Protein AF-A0A1Y3BVQ4-F1 (afdb_monomer)

pLDDT: mean 81.41, std 15.71, range [42.53, 96.19]

InterPro domains:
  IPR001849 Pleckstrin homology domain [PS50003] (1-66)
  IPR011993 PH-like domain superfamily [G3DSA:2.30.29.30] (3-71)

Secondary structure (DSSP, 8-state):
-----------GGGEEEEEGGG-TT-----SEEEEEETTS--EEEEE-SSHHHHHHHHHHHHHHHHHHHHTT-

Mean predicted aligned error: 7.71 Å

Nearest PDB structures (foldseek):
  1kz7-assembly1_A  TM=8.190E-01  e=8.625E-02  Mus musculus
  1kz7-assembly2_C  TM=8.199E-01  e=2.317E-01  Mus musculus
  1kzg-assembly2_C  TM=8.306E-01  e=2.317E-01  Mus musculus
  1kzg-assembly1_A  TM=8.307E-01  e=2.644E-01  Mus musculus
  5ulm-assembly2_B  TM=7.900E-01  e=1.285E+00  Homo sapiens

Foldseek 3Di:
DPDPDDDDDDDLLQKDKADPVPPPPDPDQFQWIWIAGVVSPDIDIDHDPDSVVSVVVNVVSVVVNVVVVVVVD

Radius of gyration: 14.13 Å; Cα contacts (8 Å, |Δi|>4): 78; chains: 1; bounding box: 42×25×34 Å

Solvent-accessible surface area (backbone atoms only — not comparable to full-atom values): 4607 Å² total; per-residue (Å²): 132,86,77,81,70,82,82,82,84,76,68,63,86,52,47,47,80,44,73,64,60,74,52,94,82,55,99,58,88,48,32,39,35,36,41,27,36,82,81,66,80,49,76,46,79,47,74,47,94,37,55,67,55,35,53,50,51,52,51,52,51,54,49,52,44,52,58,56,53,68,74,73,113

Organism: Euroglyphus maynei (NCBI:txid6958)

Structure (mmCIF, N/CA/C/O backbone):
data_AF-A0A1Y3BVQ4-F1
#
_entry.id   AF-A0A1Y3BVQ4-F1
#
loop_
_atom_site.group_PDB
_atom_site.id
_atom_site.type_symbol
_atom_site.label_atom_id
_atom_site.label_alt_id
_atom_site.label_comp_id
_atom_site.label_asym_id
_atom_site.label_entity_id
_atom_site.label_seq_id
_atom_site.pdbx_PDB_ins_code
_atom_site.Cartn_x
_atom_site.Cartn_y
_atom_site.Cartn_z
_atom_site.occupancy
_atom_site.B_iso_or_equiv
_atom_site.auth_seq_id
_atom_site.auth_comp_id
_atom_site.auth_asym_id
_atom_site.auth_atom_id
_atom_site.pdbx_PDB_model_num
ATOM 1 N N . THR A 1 1 ? -25.573 5.443 -11.642 1.00 43.41 1 THR A N 1
ATOM 2 C CA . THR A 1 1 ? -24.394 4.941 -10.903 1.00 43.41 1 THR A CA 1
ATOM 3 C C . THR A 1 1 ? -23.496 6.123 -10.598 1.00 43.41 1 THR A C 1
ATOM 5 O O . THR A 1 1 ? -22.923 6.671 -11.531 1.00 43.41 1 THR A O 1
ATOM 8 N N . PRO A 1 2 ? -23.446 6.625 -9.354 1.00 42.53 2 PRO A N 1
ATOM 9 C CA . PRO A 1 2 ? -22.663 7.818 -9.063 1.00 42.53 2 PRO A CA 1
ATOM 10 C C . PRO A 1 2 ? -21.168 7.483 -9.172 1.00 42.53 2 PRO A C 1
ATOM 12 O O . PRO A 1 2 ? -20.663 6.662 -8.415 1.00 42.53 2 PRO A O 1
ATOM 15 N N . ASN A 1 3 ? -20.509 8.082 -10.168 1.00 43.97 3 ASN A N 1
ATOM 16 C CA . ASN A 1 3 ? -19.075 8.364 -10.274 1.00 43.97 3 ASN A CA 1
ATOM 17 C C . ASN A 1 3 ? -18.130 7.374 -9.570 1.00 43.97 3 ASN A C 1
ATOM 19 O O . ASN A 1 3 ? -17.535 7.695 -8.541 1.00 43.97 3 ASN A O 1
ATOM 23 N N . LEU A 1 4 ? -17.910 6.202 -10.174 1.00 53.59 4 LEU A N 1
ATOM 24 C CA . LEU A 1 4 ? -16.670 5.459 -9.940 1.00 53.59 4 LEU A CA 1
ATOM 25 C C . LEU A 1 4 ? -15.528 6.320 -10.493 1.00 53.59 4 LEU A C 1
ATOM 27 O O . LEU A 1 4 ? -15.262 6.318 -11.693 1.00 53.59 4 LEU A O 1
ATOM 31 N N . LEU A 1 5 ? -14.919 7.128 -9.620 1.00 59.91 5 LEU A N 1
ATOM 32 C CA . LEU A 1 5 ? -13.681 7.851 -9.900 1.00 59.91 5 LEU A CA 1
ATOM 33 C C . LEU A 1 5 ? -12.697 6.887 -10.574 1.00 59.91 5 LEU A C 1
ATOM 35 O O . LEU A 1 5 ? -12.515 5.762 -10.107 1.00 59.91 5 LEU A O 1
ATOM 39 N N . ALA A 1 6 ? -12.099 7.316 -11.685 1.00 64.44 6 ALA A N 1
ATOM 40 C CA . ALA A 1 6 ? -11.180 6.499 -12.465 1.00 64.44 6 ALA A CA 1
ATOM 41 C C . ALA A 1 6 ? -10.104 5.873 -11.560 1.0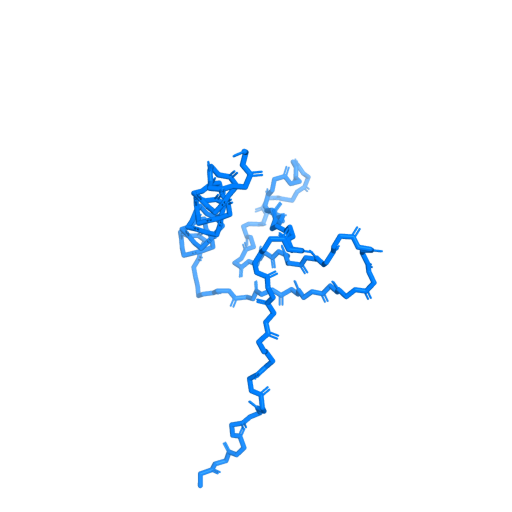0 64.44 6 ALA A C 1
ATOM 43 O O . ALA A 1 6 ? -9.353 6.580 -10.884 1.00 64.44 6 ALA A O 1
ATOM 44 N N . CYS A 1 7 ? -10.024 4.541 -11.542 1.00 69.94 7 CYS A N 1
ATOM 45 C CA . CYS A 1 7 ? -8.975 3.839 -10.815 1.00 69.94 7 CYS A CA 1
ATOM 46 C C . CYS A 1 7 ? -7.626 4.129 -11.481 1.00 69.94 7 CYS A C 1
ATOM 48 O O . CYS A 1 7 ? -7.377 3.704 -12.612 1.00 69.94 7 CYS A O 1
ATOM 50 N N . LYS A 1 8 ? -6.735 4.827 -10.775 1.00 74.94 8 LYS A N 1
ATOM 51 C CA . LYS A 1 8 ? -5.349 4.991 -11.212 1.00 74.94 8 LYS A CA 1
ATOM 52 C C . LYS A 1 8 ? -4.599 3.693 -10.918 1.00 74.94 8 LYS A C 1
ATOM 54 O O . LYS A 1 8 ? -4.527 3.270 -9.769 1.00 74.94 8 LYS A O 1
ATOM 59 N N . LYS A 1 9 ? -4.070 3.050 -11.958 1.00 82.75 9 LYS A N 1
ATOM 60 C CA . LYS A 1 9 ? -3.162 1.906 -11.821 1.00 82.75 9 LYS A CA 1
ATOM 61 C C . LYS A 1 9 ? -1.742 2.433 -11.662 1.00 82.75 9 LYS A C 1
ATOM 63 O O . LYS A 1 9 ? -1.365 3.376 -12.355 1.00 82.75 9 LYS A O 1
ATOM 68 N N . PHE A 1 10 ? -0.970 1.828 -10.773 1.00 83.25 10 PHE A N 1
ATOM 69 C CA . PHE A 1 10 ? 0.429 2.176 -10.564 1.00 83.25 10 PHE A CA 1
ATOM 70 C C . PHE A 1 10 ? 1.281 0.911 -10.398 1.00 83.25 10 PHE A C 1
ATOM 72 O O . PHE A 1 10 ? 0.801 -0.079 -9.836 1.00 83.25 10 PHE A O 1
ATOM 79 N N . PRO A 1 11 ? 2.523 0.918 -10.909 1.00 87.56 11 PRO A N 1
ATOM 80 C CA . PRO A 1 11 ? 3.440 -0.207 -10.781 1.00 87.56 11 PRO A CA 1
ATOM 81 C C . PRO A 1 11 ? 3.908 -0.343 -9.331 1.00 87.56 11 PRO A C 1
ATOM 83 O O . PRO A 1 11 ? 4.538 0.552 -8.779 1.00 87.56 11 PRO A O 1
ATOM 86 N N . LEU A 1 12 ? 3.627 -1.489 -8.710 1.00 86.94 12 LEU A N 1
ATOM 87 C CA . LEU A 1 12 ? 3.893 -1.714 -7.285 1.00 86.94 12 LEU A CA 1
ATOM 88 C C . LEU A 1 12 ? 5.373 -1.541 -6.896 1.00 86.94 12 LEU A C 1
ATOM 90 O O . LEU A 1 12 ? 5.674 -1.161 -5.769 1.00 86.94 12 LEU A O 1
ATOM 94 N N . LEU A 1 13 ? 6.293 -1.812 -7.826 1.00 88.56 13 LEU A N 1
ATOM 95 C CA . LEU A 1 13 ? 7.735 -1.695 -7.603 1.00 88.56 13 LEU A CA 1
ATOM 96 C C . LEU A 1 13 ? 8.229 -0.253 -7.455 1.00 88.56 13 LEU A C 1
ATOM 98 O O . LEU A 1 13 ? 9.315 -0.072 -6.919 1.00 88.56 13 LEU A O 1
ATOM 102 N N . GLU A 1 14 ? 7.463 0.741 -7.909 1.00 89.38 14 GLU A N 1
ATOM 103 C CA . GLU A 1 14 ? 7.822 2.166 -7.817 1.00 89.38 14 GLU A CA 1
ATOM 104 C C . GLU A 1 14 ? 7.249 2.842 -6.565 1.00 89.38 14 GLU A C 1
ATOM 106 O O . GLU A 1 14 ? 7.415 4.048 -6.377 1.00 89.38 14 GLU A O 1
ATOM 111 N N . TRP A 1 15 ? 6.545 2.080 -5.724 1.00 91.62 15 TRP A N 1
ATOM 112 C CA . TRP A 1 15 ? 5.802 2.591 -4.581 1.00 91.62 15 TRP A CA 1
ATOM 113 C C . TRP A 1 15 ? 6.269 1.949 -3.279 1.00 91.62 15 TRP A C 1
ATOM 115 O O . TRP A 1 15 ? 6.506 0.746 -3.185 1.00 91.62 15 TRP A O 1
ATOM 125 N N . THR A 1 16 ? 6.363 2.772 -2.239 1.00 91.50 16 THR A N 1
ATOM 126 C CA . THR A 1 16 ? 6.730 2.366 -0.884 1.00 91.50 16 THR A CA 1
ATOM 127 C C . THR A 1 16 ? 5.559 2.587 0.065 1.00 91.50 16 THR A C 1
ATOM 129 O O . THR A 1 16 ? 4.896 3.624 0.026 1.00 91.50 16 THR A O 1
ATOM 132 N N . VAL A 1 17 ? 5.308 1.596 0.925 1.00 93.75 17 VAL A N 1
ATOM 133 C CA . VAL A 1 17 ? 4.265 1.644 1.954 1.00 93.75 17 VAL A CA 1
ATOM 134 C C . VAL A 1 17 ? 4.855 1.961 3.328 1.00 93.75 17 VAL A C 1
ATOM 136 O O . VAL A 1 17 ? 5.810 1.315 3.768 1.00 93.75 17 VAL A O 1
ATOM 139 N N . PHE A 1 18 ? 4.255 2.923 4.026 1.00 90.75 18 PHE A N 1
ATOM 140 C CA . PHE A 1 18 ? 4.652 3.366 5.360 1.00 90.75 18 PHE A CA 1
ATOM 141 C C . PHE A 1 18 ? 3.528 3.126 6.364 1.00 90.75 18 PHE A C 1
ATOM 143 O O . PHE A 1 18 ? 2.360 3.419 6.096 1.00 90.75 18 PHE A O 1
ATOM 150 N N . ASP A 1 19 ? 3.908 2.606 7.529 1.00 89.19 19 ASP A N 1
ATOM 151 C CA . ASP A 1 19 ? 3.007 2.446 8.663 1.00 89.19 19 ASP A CA 1
ATOM 152 C C . ASP A 1 19 ? 2.988 3.736 9.485 1.00 89.19 19 ASP A C 1
ATOM 154 O O . ASP A 1 19 ? 3.995 4.115 10.088 1.00 89.19 19 ASP A O 1
ATOM 158 N N . ASN A 1 20 ? 1.841 4.413 9.512 1.00 82.25 20 ASN A N 1
ATOM 159 C CA . ASN A 1 20 ? 1.688 5.663 10.249 1.00 82.25 20 ASN A CA 1
ATOM 160 C C . ASN A 1 20 ? 1.498 5.436 11.760 1.00 82.25 20 ASN A C 1
ATOM 162 O O . ASN A 1 20 ? 1.578 6.398 12.522 1.00 82.25 20 ASN A O 1
ATOM 166 N N . ASN A 1 21 ? 1.282 4.192 12.204 1.00 68.50 21 ASN A N 1
ATOM 167 C CA . ASN A 1 21 ? 1.094 3.854 13.617 1.00 68.50 21 ASN A CA 1
ATOM 168 C C . ASN A 1 21 ? 2.405 3.727 14.393 1.00 68.50 21 ASN A C 1
ATOM 170 O O . ASN A 1 21 ? 2.390 3.722 15.619 1.00 68.50 21 ASN A O 1
ATOM 174 N N . ASN A 1 22 ? 3.543 3.643 13.702 1.00 59.50 22 ASN A N 1
ATOM 175 C CA . ASN A 1 22 ? 4.830 3.377 14.343 1.00 59.50 22 ASN A CA 1
ATOM 176 C C . ASN A 1 22 ? 5.509 4.631 14.927 1.00 59.50 22 ASN A C 1
ATOM 178 O O . ASN A 1 22 ? 6.601 4.540 15.488 1.00 59.50 22 ASN A O 1
ATOM 182 N N . ASN A 1 23 ? 4.875 5.804 14.825 1.00 58.25 23 ASN A N 1
ATOM 183 C CA . ASN A 1 23 ? 5.333 6.992 15.533 1.00 58.25 23 ASN A CA 1
ATOM 184 C C . ASN A 1 23 ? 4.973 6.851 17.017 1.00 58.25 23 ASN A C 1
ATOM 186 O O . ASN A 1 23 ? 3.836 7.098 17.416 1.00 58.25 23 ASN A O 1
ATOM 190 N N . GLN A 1 24 ? 5.972 6.494 17.831 1.00 51.66 24 GLN A N 1
ATOM 191 C CA . GLN A 1 24 ? 5.925 6.261 19.287 1.00 51.66 24 GLN A CA 1
ATOM 192 C C . GLN A 1 24 ? 5.364 7.419 20.149 1.00 51.66 24 GLN A C 1
ATOM 194 O O . GLN A 1 24 ? 5.400 7.349 21.373 1.00 51.66 24 GLN A O 1
ATOM 199 N N . HIS A 1 25 ? 4.821 8.480 19.548 1.00 52.06 25 HIS A N 1
ATOM 200 C CA . HIS A 1 25 ? 4.298 9.652 20.247 1.00 52.06 25 HIS A CA 1
ATOM 201 C C . HIS A 1 25 ? 2.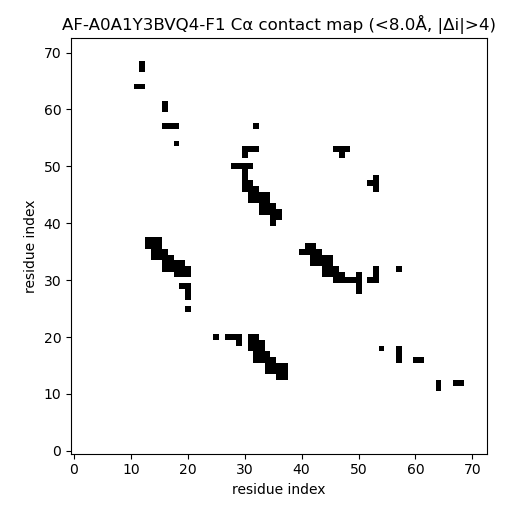785 9.864 20.144 1.00 52.06 25 HIS A C 1
ATOM 203 O O . HIS A 1 25 ? 2.273 10.786 20.776 1.00 52.06 25 HIS A O 1
ATOM 209 N N . SER A 1 26 ? 2.035 9.013 19.435 1.00 54.69 26 SER A N 1
ATOM 210 C CA . SER A 1 26 ? 0.570 9.073 19.476 1.00 54.69 26 SER A CA 1
ATOM 211 C C . SER A 1 26 ? -0.029 7.776 20.008 1.00 54.69 26 SER A C 1
ATOM 213 O O . SER A 1 26 ? -0.067 6.778 19.299 1.00 54.69 26 SER A O 1
ATOM 215 N N . ASN A 1 27 ? -0.622 7.821 21.206 1.00 54.41 27 ASN A N 1
ATOM 216 C CA . ASN A 1 27 ? -1.495 6.772 21.776 1.00 54.41 27 ASN A CA 1
ATOM 217 C C . ASN A 1 27 ? -2.793 6.540 20.969 1.00 54.41 27 ASN A C 1
ATOM 219 O O . ASN A 1 27 ? -3.785 6.029 21.483 1.00 54.41 27 ASN A O 1
ATOM 223 N N . LYS A 1 28 ? -2.830 6.967 19.707 1.00 58.75 28 LYS A N 1
ATOM 224 C CA . LYS A 1 28 ? -3.999 6.910 18.848 1.00 58.75 28 LYS A CA 1
ATOM 225 C C . LYS A 1 28 ? -3.682 5.957 17.709 1.00 58.75 28 LYS A C 1
ATOM 227 O O . LYS A 1 28 ? -2.970 6.324 16.782 1.00 58.75 28 LYS A O 1
ATOM 232 N N . SER A 1 29 ? -4.217 4.744 17.810 1.00 62.78 29 SER A N 1
ATOM 233 C CA . SER A 1 29 ? -4.309 3.825 16.678 1.00 62.78 29 SER A CA 1
ATOM 234 C C . SER A 1 29 ? -4.953 4.564 15.506 1.00 62.78 29 SER A C 1
ATOM 236 O O . SER A 1 29 ? -6.037 5.146 15.636 1.00 62.78 29 SER A O 1
ATOM 238 N N . THR A 1 30 ? -4.246 4.623 14.382 1.00 73.81 30 THR A N 1
ATOM 239 C CA . THR A 1 30 ? -4.765 5.183 13.143 1.00 73.81 30 THR A CA 1
ATOM 240 C C . THR A 1 30 ? -5.031 4.046 12.170 1.00 73.81 30 THR A C 1
ATOM 242 O O . THR A 1 30 ? -4.147 3.273 11.799 1.00 73.81 30 THR A O 1
ATOM 245 N N . ASN A 1 31 ? -6.274 3.954 11.706 1.00 89.81 31 ASN A N 1
ATOM 246 C CA . ASN A 1 31 ? -6.658 3.051 10.622 1.00 89.81 31 ASN A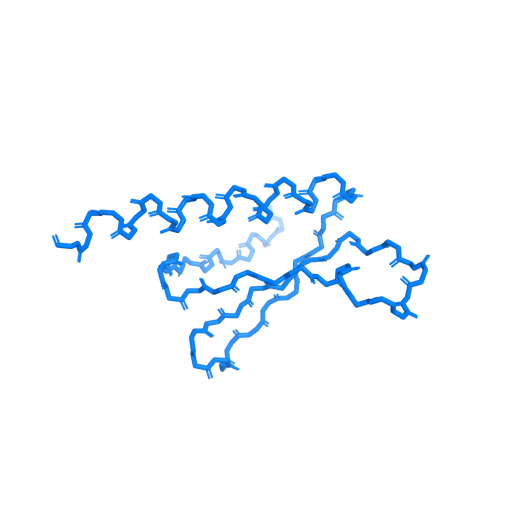 CA 1
ATOM 247 C C . ASN A 1 31 ? -6.193 3.644 9.280 1.00 89.81 31 ASN A C 1
ATOM 249 O O . ASN A 1 31 ? -6.997 3.869 8.382 1.00 89.81 31 ASN A O 1
ATOM 253 N N . VAL A 1 32 ? -4.930 4.078 9.200 1.00 91.06 32 VAL A N 1
ATOM 254 C CA . VAL A 1 32 ? -4.368 4.816 8.069 1.00 91.06 32 VAL A CA 1
ATOM 255 C C . VAL A 1 32 ? -2.94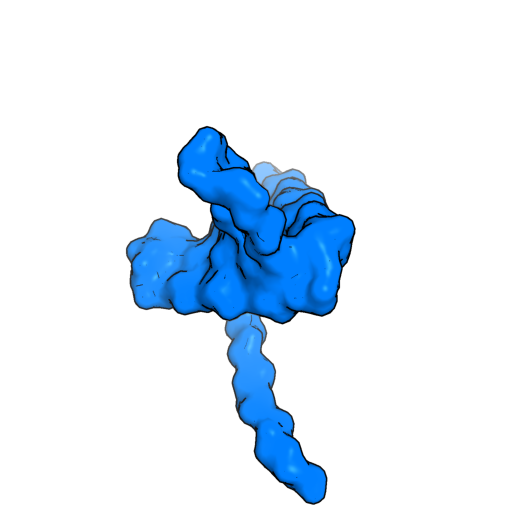5 4.347 7.796 1.00 91.06 32 VAL A C 1
ATOM 257 O O . VAL A 1 32 ? -2.132 4.255 8.710 1.00 91.06 32 VAL A O 1
ATOM 260 N N . PHE A 1 33 ? -2.623 4.135 6.525 1.00 93.38 33 PHE A N 1
ATOM 261 C CA . PHE A 1 33 ? -1.256 3.927 6.050 1.00 93.38 33 PHE A CA 1
ATOM 262 C C . PHE A 1 33 ? -0.950 4.847 4.868 1.00 93.38 33 PHE A C 1
ATOM 264 O O . PHE A 1 33 ? -1.859 5.425 4.264 1.00 93.38 33 PHE A O 1
ATOM 271 N N . THR A 1 34 ? 0.330 5.010 4.544 1.00 93.25 34 THR A N 1
ATOM 272 C CA . THR A 1 34 ? 0.765 5.899 3.457 1.00 93.25 34 THR A CA 1
ATOM 273 C C . THR A 1 34 ? 1.394 5.100 2.323 1.00 93.25 34 THR A C 1
ATOM 275 O O . THR A 1 34 ? 2.192 4.202 2.570 1.00 93.25 34 THR A O 1
ATOM 278 N N . LEU A 1 35 ? 1.059 5.450 1.082 1.00 92.88 35 LEU A N 1
ATOM 279 C CA . LEU A 1 35 ? 1.759 5.028 -0.129 1.00 92.88 35 LEU A CA 1
ATOM 280 C C . LEU A 1 35 ? 2.449 6.244 -0.740 1.00 92.88 35 LEU A C 1
ATOM 282 O O . LEU A 1 35 ? 1.790 7.259 -0.957 1.00 92.88 35 LEU A O 1
ATOM 286 N N . ALA A 1 36 ? 3.739 6.141 -1.034 1.00 92.81 36 ALA A N 1
ATOM 287 C CA . ALA A 1 36 ? 4.465 7.163 -1.782 1.00 92.81 36 ALA A CA 1
ATOM 288 C C . ALA A 1 36 ? 5.209 6.540 -2.959 1.00 92.81 36 ALA A C 1
ATOM 290 O O . ALA A 1 36 ? 5.702 5.416 -2.847 1.00 92.81 36 ALA A O 1
ATOM 291 N N . ASP A 1 37 ? 5.294 7.264 -4.068 1.00 92.12 37 ASP A N 1
ATOM 292 C CA . ASP A 1 37 ? 6.215 6.920 -5.148 1.00 92.12 37 ASP A CA 1
ATOM 293 C C . ASP A 1 37 ? 7.676 7.142 -4.711 1.00 92.12 37 ASP A C 1
ATOM 295 O O . ASP A 1 37 ? 7.963 7.838 -3.736 1.00 92.12 37 ASP A O 1
ATOM 299 N N . HIS A 1 38 ? 8.632 6.539 -5.420 1.00 87.50 38 HIS A N 1
ATOM 300 C CA . HIS A 1 38 ? 10.060 6.660 -5.093 1.00 87.50 38 HIS A CA 1
ATOM 301 C C . HIS A 1 38 ? 10.602 8.095 -5.136 1.00 87.50 38 HIS A C 1
ATOM 303 O O . HIS A 1 38 ? 11.582 8.397 -4.459 1.00 87.50 38 HIS A O 1
ATOM 309 N N . SER A 1 39 ? 9.986 8.976 -5.926 1.00 87.62 39 SER A N 1
ATOM 310 C CA . SER A 1 39 ? 10.333 10.400 -5.978 1.00 87.62 39 SER A CA 1
ATOM 311 C C . SER A 1 39 ? 9.727 11.206 -4.825 1.00 87.62 39 SER A C 1
ATOM 313 O O . SER A 1 39 ? 10.009 12.399 -4.715 1.00 87.62 39 SER A O 1
ATOM 315 N N . CYS A 1 40 ? 8.882 10.588 -3.989 1.00 84.25 40 CYS A N 1
ATOM 316 C CA . CYS A 1 40 ? 8.059 11.246 -2.974 1.00 84.25 40 CYS A CA 1
ATOM 317 C C . CYS A 1 40 ? 7.209 12.405 -3.534 1.00 84.25 40 CYS A C 1
ATOM 319 O O . CYS A 1 40 ? 6.795 13.294 -2.788 1.00 84.25 40 CYS A O 1
ATOM 321 N N . SER A 1 41 ? 6.954 12.410 -4.844 1.00 89.06 41 SER A N 1
ATOM 322 C CA . SER 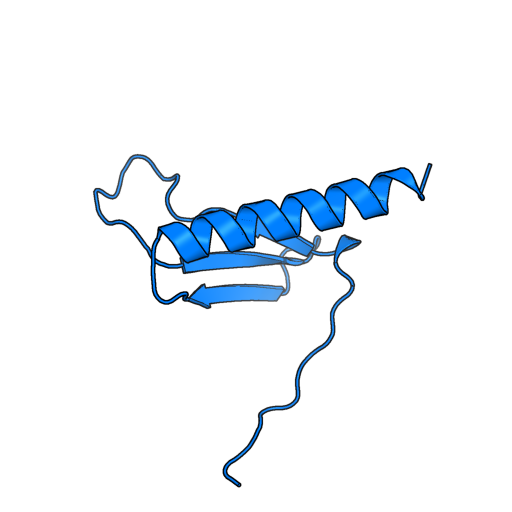A 1 41 ? 6.185 13.441 -5.540 1.00 89.06 41 SER A CA 1
ATOM 323 C C . SER A 1 41 ? 4.682 13.206 -5.415 1.00 89.06 41 SER A C 1
ATOM 325 O O . SER A 1 41 ? 3.897 14.154 -5.360 1.00 89.06 41 SER A O 1
ATOM 327 N N . THR A 1 42 ? 4.284 11.938 -5.306 1.00 90.38 42 THR A N 1
ATOM 328 C CA . THR A 1 42 ? 2.896 11.524 -5.148 1.00 90.38 42 THR A CA 1
ATOM 329 C C . THR A 1 42 ? 2.750 10.739 -3.858 1.00 90.38 42 THR A C 1
ATOM 331 O O . THR A 1 42 ? 3.358 9.686 -3.683 1.00 90.38 42 THR A O 1
ATOM 334 N N . ILE A 1 43 ? 1.896 11.232 -2.959 1.00 91.88 43 ILE A N 1
ATOM 335 C CA . ILE A 1 43 ? 1.653 10.620 -1.651 1.00 91.88 43 ILE A CA 1
ATOM 336 C C . ILE A 1 43 ? 0.152 10.406 -1.465 1.00 91.88 43 ILE A C 1
ATOM 338 O O . ILE A 1 43 ? -0.636 11.351 -1.514 1.00 91.88 43 ILE A O 1
ATOM 342 N N . TYR A 1 44 ? -0.242 9.165 -1.191 1.00 90.69 44 TYR A N 1
ATOM 343 C CA . TYR A 1 44 ? -1.607 8.788 -0.848 1.00 90.69 44 TYR A CA 1
ATOM 344 C C . TYR A 1 44 ? -1.687 8.341 0.609 1.00 90.69 44 TYR A C 1
ATOM 346 O O . TYR A 1 44 ? -0.935 7.473 1.046 1.00 90.69 44 TYR A O 1
ATOM 354 N N . LYS A 1 45 ? -2.645 8.895 1.356 1.00 92.00 45 LYS A N 1
ATOM 355 C CA . LYS A 1 45 ? -3.037 8.378 2.672 1.00 92.00 45 LYS A CA 1
ATOM 356 C C . LYS A 1 45 ? -4.268 7.504 2.497 1.00 92.00 45 LYS A C 1
ATOM 358 O O . LYS A 1 45 ? -5.320 8.002 2.103 1.00 92.00 45 LYS A O 1
ATOM 363 N N . ILE A 1 46 ? -4.135 6.21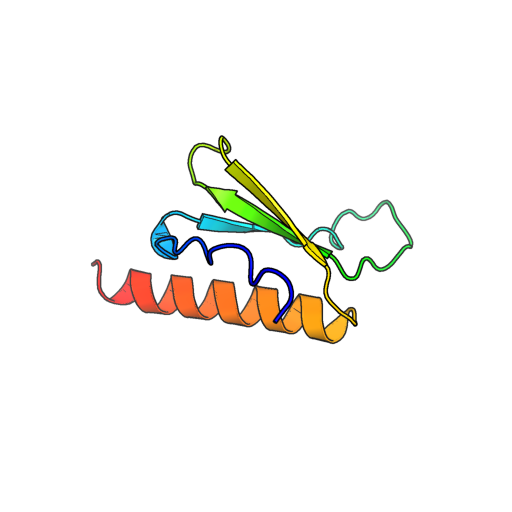9 2.791 1.00 91.06 46 ILE A N 1
ATOM 364 C CA . ILE A 1 46 ? -5.215 5.243 2.668 1.00 91.06 46 ILE A CA 1
ATOM 365 C C . ILE A 1 46 ? -5.791 4.987 4.049 1.00 91.06 46 ILE A C 1
ATOM 367 O O . ILE A 1 46 ? -5.055 4.620 4.959 1.00 91.06 46 ILE A O 1
ATOM 371 N N . ARG A 1 47 ? -7.102 5.192 4.196 1.00 91.38 47 ARG A N 1
ATOM 372 C CA . ARG A 1 47 ? -7.851 4.863 5.410 1.00 91.38 47 ARG A CA 1
ATOM 373 C C . ARG A 1 47 ? -8.524 3.501 5.249 1.00 91.38 47 ARG A C 1
ATOM 375 O O . ARG A 1 47 ? -9.195 3.273 4.248 1.00 91.38 47 ARG A O 1
ATOM 382 N N . THR A 1 48 ? -8.375 2.649 6.248 1.00 91.56 48 THR A N 1
ATOM 383 C CA . THR A 1 48 ? -9.020 1.337 6.390 1.00 91.56 48 THR A CA 1
ATOM 384 C C . THR A 1 48 ? -10.120 1.399 7.453 1.00 91.56 48 THR A C 1
ATOM 386 O O . THR A 1 48 ? -10.291 2.412 8.144 1.00 91.56 48 THR A O 1
ATOM 389 N N . LEU A 1 49 ? -10.895 0.321 7.589 1.00 91.31 49 LEU A N 1
ATOM 390 C CA . LEU A 1 49 ? -11.957 0.239 8.592 1.00 91.31 49 LEU A CA 1
ATOM 391 C C . LEU A 1 49 ? -11.396 -0.04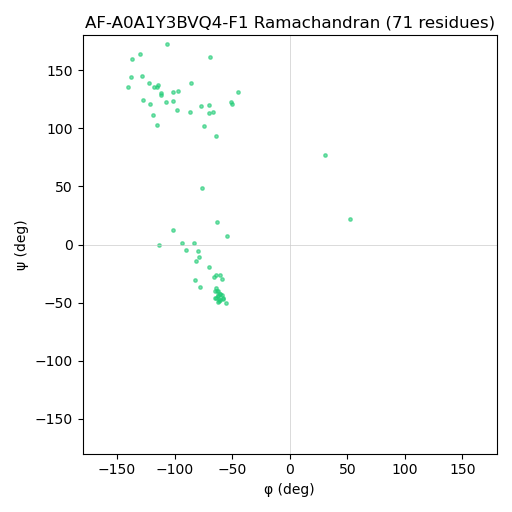8 9.984 1.00 91.31 49 LEU A C 1
ATOM 393 O O . LEU A 1 49 ? -11.907 0.485 10.969 1.00 91.31 49 LEU A O 1
ATOM 397 N N . THR A 1 50 ? -10.342 -0.863 10.069 1.00 90.88 50 THR A N 1
ATOM 398 C CA . THR A 1 50 ? -9.751 -1.308 11.339 1.00 90.88 50 THR A CA 1
ATOM 399 C C . THR A 1 50 ? -8.228 -1.281 11.311 1.00 90.88 50 THR A C 1
ATOM 401 O O . THR A 1 50 ? -7.606 -1.331 10.251 1.00 90.88 50 THR A O 1
ATOM 404 N N . GLU A 1 51 ? -7.614 -1.255 12.492 1.00 90.38 51 GLU A N 1
ATOM 405 C CA . GLU A 1 51 ? -6.159 -1.315 12.634 1.00 90.38 51 GLU A CA 1
ATOM 406 C C . GLU A 1 51 ? -5.588 -2.637 12.113 1.00 90.38 51 GLU A C 1
ATOM 408 O O . GLU A 1 51 ? -4.551 -2.647 11.449 1.00 90.38 51 GLU A O 1
ATOM 413 N N . THR A 1 52 ? -6.278 -3.749 12.380 1.00 91.94 52 THR A N 1
ATOM 414 C CA . THR A 1 52 ? -5.901 -5.072 11.870 1.00 91.94 52 THR A CA 1
ATOM 415 C C . THR A 1 52 ? -5.858 -5.063 10.348 1.00 91.94 52 THR A C 1
ATOM 417 O O . THR A 1 52 ? -4.862 -5.478 9.763 1.00 91.94 52 THR A O 1
ATOM 420 N N . GLU A 1 53 ? -6.878 -4.485 9.712 1.00 93.94 53 GLU A N 1
ATOM 421 C CA . GLU A 1 53 ? -6.924 -4.342 8.259 1.00 93.94 53 GLU A CA 1
ATOM 422 C C . GLU A 1 53 ? -5.769 -3.471 7.734 1.00 93.94 53 GLU A C 1
ATOM 424 O O . GLU A 1 53 ? -5.143 -3.817 6.734 1.00 93.94 53 GLU A O 1
ATOM 429 N N . THR A 1 54 ? -5.418 -2.378 8.426 1.00 93.38 54 THR A N 1
ATOM 430 C CA . THR A 1 54 ? -4.233 -1.560 8.096 1.00 93.38 54 THR A CA 1
ATOM 431 C C . THR A 1 54 ? -2.966 -2.408 8.066 1.00 93.38 54 THR A C 1
ATOM 433 O O . THR A 1 54 ? -2.208 -2.363 7.096 1.00 93.38 54 THR A O 1
ATOM 436 N N . LYS A 1 55 ? -2.733 -3.194 9.124 1.00 93.12 55 LYS A N 1
ATOM 437 C CA . LYS A 1 55 ? -1.539 -4.039 9.256 1.00 93.12 55 LYS A CA 1
ATOM 438 C C . LYS A 1 55 ? -1.507 -5.129 8.189 1.00 93.12 55 LYS A C 1
ATOM 440 O O . LYS A 1 55 ? -0.446 -5.375 7.613 1.00 93.12 55 LYS A O 1
ATOM 445 N N . ASP A 1 56 ? -2.652 -5.734 7.887 1.00 95.38 56 ASP A N 1
ATOM 446 C CA . ASP A 1 56 ? -2.765 -6.748 6.842 1.00 95.38 56 ASP A CA 1
ATOM 447 C C . ASP A 1 56 ? -2.473 -6.182 5.452 1.00 95.38 56 ASP A C 1
ATOM 449 O O . ASP A 1 56 ? -1.656 -6.758 4.731 1.00 95.38 56 ASP A O 1
ATOM 453 N N . TRP A 1 57 ? -3.029 -5.019 5.101 1.00 95.12 57 TRP A N 1
ATOM 454 C CA . TRP A 1 57 ? -2.724 -4.360 3.828 1.00 95.12 57 TRP A CA 1
ATOM 455 C C . TRP A 1 57 ? -1.243 -4.015 3.695 1.00 95.12 57 TRP A C 1
ATOM 457 O O . TRP A 1 57 ? -0.626 -4.341 2.679 1.00 95.12 57 TRP A O 1
ATOM 467 N N . ILE A 1 58 ? -0.641 -3.412 4.726 1.00 94.62 58 ILE A N 1
ATOM 468 C CA . ILE A 1 58 ? 0.794 -3.092 4.729 1.00 94.62 58 ILE A CA 1
ATOM 469 C C . ILE A 1 58 ? 1.624 -4.365 4.519 1.00 94.62 58 ILE A C 1
ATOM 471 O O . ILE A 1 58 ? 2.544 -4.375 3.696 1.00 94.62 58 ILE A O 1
ATOM 475 N N . ARG A 1 59 ? 1.307 -5.443 5.247 1.00 95.50 59 ARG A N 1
ATOM 476 C CA . ARG A 1 59 ? 2.002 -6.732 5.145 1.00 95.50 59 ARG A CA 1
ATOM 477 C C . ARG A 1 59 ? 1.882 -7.321 3.741 1.00 95.50 59 ARG A C 1
ATOM 479 O O . ARG A 1 59 ? 2.899 -7.707 3.168 1.00 95.50 59 ARG A O 1
ATOM 486 N N . MET A 1 60 ? 0.674 -7.356 3.180 1.00 96.19 60 MET A N 1
ATOM 487 C CA . MET A 1 60 ? 0.421 -7.887 1.837 1.00 96.19 60 MET A CA 1
ATOM 488 C C . MET A 1 60 ? 1.162 -7.097 0.759 1.00 96.19 60 MET A C 1
ATOM 490 O O . MET A 1 60 ? 1.782 -7.700 -0.113 1.00 96.19 60 MET A O 1
ATOM 494 N N . ILE A 1 61 ? 1.155 -5.765 0.843 1.00 94.06 61 ILE A N 1
ATOM 495 C CA . ILE A 1 61 ? 1.867 -4.896 -0.102 1.00 94.06 61 ILE A CA 1
ATOM 496 C C . ILE A 1 61 ? 3.372 -5.163 -0.038 1.00 94.06 61 ILE A C 1
ATOM 498 O O . ILE A 1 61 ? 3.984 -5.434 -1.067 1.00 94.06 61 ILE A O 1
ATOM 502 N N . LYS A 1 62 ? 3.965 -5.178 1.164 1.00 93.44 62 LYS A N 1
ATOM 503 C CA . LYS A 1 62 ? 5.397 -5.477 1.339 1.00 93.44 62 LYS A CA 1
ATOM 504 C C . LYS A 1 62 ? 5.768 -6.856 0.799 1.00 93.44 62 LYS A C 1
ATOM 506 O O . LYS A 1 62 ? 6.785 -6.990 0.121 1.00 93.44 62 LYS A O 1
ATOM 511 N N . GLN A 1 63 ? 4.944 -7.867 1.074 1.00 94.56 63 GLN A N 1
ATOM 512 C CA . GLN A 1 63 ? 5.162 -9.223 0.578 1.00 94.56 63 GLN A CA 1
ATOM 513 C C . GLN A 1 63 ? 5.089 -9.277 -0.952 1.00 94.56 63 GLN A C 1
ATOM 515 O O . GLN A 1 63 ? 5.976 -9.845 -1.583 1.00 94.56 63 GLN A O 1
ATOM 520 N N . ALA A 1 64 ? 4.086 -8.644 -1.562 1.00 92.75 64 ALA A N 1
ATOM 521 C CA . ALA A 1 64 ? 3.951 -8.584 -3.013 1.00 92.75 64 ALA A CA 1
ATOM 522 C C . ALA A 1 64 ? 5.138 -7.857 -3.671 1.00 92.75 64 ALA A C 1
ATOM 524 O O . ALA A 1 64 ? 5.708 -8.370 -4.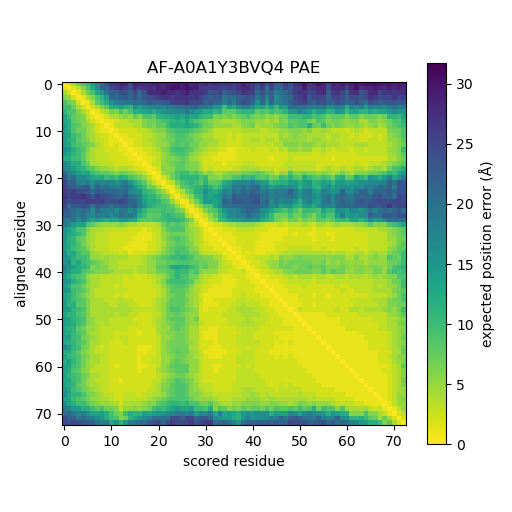632 1.00 92.75 64 ALA A O 1
ATOM 525 N N . THR A 1 65 ? 5.577 -6.720 -3.121 1.00 91.69 65 THR A N 1
ATOM 526 C CA . THR A 1 65 ? 6.777 -6.011 -3.595 1.00 91.69 65 THR A CA 1
ATOM 527 C C . THR A 1 65 ? 8.031 -6.879 -3.466 1.00 91.69 65 THR A C 1
ATOM 529 O O . THR A 1 65 ? 8.840 -6.923 -4.391 1.00 91.69 65 THR A O 1
ATOM 532 N N . SER A 1 66 ? 8.191 -7.596 -2.349 1.00 90.44 66 SER A N 1
ATOM 533 C CA . SER A 1 66 ? 9.312 -8.520 -2.138 1.00 90.44 66 SER A CA 1
ATOM 534 C C . SER A 1 66 ? 9.323 -9.647 -3.171 1.00 90.44 66 SER A C 1
ATOM 536 O O . SER A 1 66 ? 10.362 -9.906 -3.772 1.00 90.44 66 SER A O 1
ATOM 538 N N . ASN A 1 67 ? 8.172 -10.277 -3.420 1.00 91.50 67 ASN A N 1
ATOM 539 C CA . ASN A 1 67 ? 8.041 -11.340 -4.417 1.00 91.50 67 ASN A CA 1
ATOM 540 C C . ASN A 1 67 ? 8.402 -10.838 -5.820 1.00 91.50 67 ASN A C 1
ATOM 542 O O . ASN A 1 67 ? 9.119 -11.514 -6.546 1.00 91.50 67 ASN A O 1
ATOM 546 N N . LEU A 1 68 ? 7.957 -9.634 -6.198 1.00 89.25 68 LEU A N 1
ATOM 547 C CA . LEU A 1 68 ? 8.283 -9.054 -7.505 1.00 89.25 68 LEU A CA 1
ATOM 548 C C . LEU A 1 68 ? 9.784 -8.783 -7.669 1.00 89.25 68 LEU A C 1
ATOM 550 O O . LEU A 1 68 ? 10.326 -9.010 -8.747 1.00 89.25 68 LEU A O 1
ATOM 554 N N . ARG A 1 69 ? 10.472 -8.340 -6.610 1.00 85.94 69 ARG A N 1
ATOM 555 C CA . ARG A 1 69 ? 11.923 -8.088 -6.653 1.00 85.94 69 ARG A CA 1
ATOM 556 C C . ARG A 1 69 ? 12.749 -9.360 -6.851 1.00 85.94 69 ARG A C 1
ATOM 558 O O . ARG A 1 69 ? 13.822 -9.271 -7.432 1.00 85.94 69 ARG A O 1
ATOM 565 N N . GLN A 1 70 ? 12.262 -10.526 -6.422 1.00 78.44 70 GLN A N 1
ATOM 566 C CA . GLN A 1 70 ? 12.969 -11.801 -6.617 1.00 78.44 70 GLN A CA 1
ATOM 567 C C . GLN A 1 70 ? 13.119 -12.187 -8.097 1.00 78.44 70 GLN A C 1
ATOM 569 O O . GLN A 1 70 ? 14.066 -12.885 -8.437 1.00 78.44 70 GLN A O 1
ATOM 574 N N . PHE A 1 71 ? 12.224 -11.720 -8.973 1.00 72.81 71 PHE A N 1
ATOM 5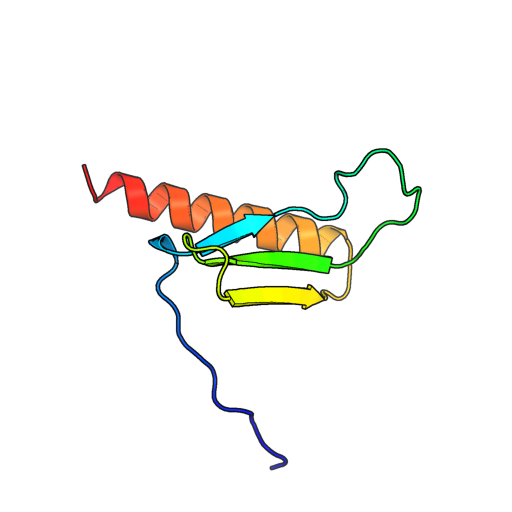75 C CA . PHE A 1 71 ? 12.277 -11.985 -10.418 1.00 72.81 71 PHE A CA 1
ATOM 576 C C . PHE A 1 71 ? 13.084 -10.945 -11.211 1.00 72.81 71 PHE A C 1
ATOM 578 O O . PHE A 1 71 ? 13.234 -11.090 -12.419 1.00 72.81 71 PHE A O 1
ATOM 585 N N . TYR A 1 72 ? 13.564 -9.887 -10.552 1.00 59.47 72 TYR A N 1
ATOM 586 C CA . TYR A 1 72 ? 14.318 -8.785 -11.162 1.00 59.47 72 TYR A CA 1
ATOM 587 C C . TYR A 1 72 ? 15.839 -8.888 -10.926 1.00 59.47 72 TYR A C 1
ATOM 589 O O . TYR A 1 72 ? 16.550 -7.908 -11.147 1.00 59.47 72 TYR A O 1
ATOM 597 N N . ILE A 1 73 ? 16.319 -10.047 -10.456 1.00 49.78 73 ILE A N 1
ATOM 598 C CA . ILE A 1 73 ? 17.745 -10.364 -10.256 1.00 49.78 73 ILE A CA 1
ATOM 599 C C . ILE A 1 73 ? 18.316 -10.993 -11.525 1.00 49.78 73 ILE A C 1
ATOM 601 O O . ILE A 1 73 ? 17.662 -11.921 -12.053 1.00 49.78 73 ILE A O 1
#

Sequence (73 aa):
TPNLLACKKFPLLEWTVFDNNNNQHSNKSTNVFTLADHSCSTIYKIRTLTETETKDWIRMIKQATSNLRQFYI